Protein AF-A0A2I1HQ69-F1 (afdb_monomer)

pLDDT: mean 93.59, std 5.41, range [57.56, 98.12]

Secondary structure (DSSP, 8-state):
-----HHHHHHHHHHHHHT--TTT--SHHHHHHHHHHHHHH-TTS-HHHHHHHHHHHHHHHHHHHHHHT-S--EE-TTT--EES-SSS-HHHHHHHHHHTGGG---S-HHHHHHHHHHHHT--SGGG------GGG--S---S--

Mean predicted aligned error: 4.83 Å

Organism: NCBI:txid588596

Sequence (145 aa):
MSDIRNELVKAAINRAITSIDFNIYDDIHKIHEFKKQIILADKSLTSDEKTYAIKDLNKTYDKNKIKYNSGTKRVCENCNKECLATLYCEYCVQNYLKANFSNWTSGNNDIDNLIQKCQIETLKPDTIIEWIPYNNLQNIEYLTK

Solvent-accessible surface area (backbone atoms only — not comparable to full-atom values): 8926 Å² total; per-residue (Å²): 131,82,89,68,60,60,70,60,42,51,52,49,52,48,51,31,58,73,68,62,54,65,93,79,38,78,45,75,64,55,42,50,51,51,35,48,51,48,47,70,66,41,82,92,52,53,73,66,40,38,52,50,46,47,54,56,52,45,54,58,49,27,53,49,21,54,76,67,73,47,82,75,66,44,71,37,92,88,77,71,43,77,28,51,35,81,93,52,46,41,65,58,53,24,51,55,48,63,72,45,57,86,76,60,78,80,87,42,69,72,58,43,52,52,47,51,52,52,34,65,70,31,65,51,83,93,66,61,71,78,90,75,62,74,88,75,62,72,92,82,80,79,92,71,134

Structure (mmCIF, N/CA/C/O backbone):
data_AF-A0A2I1HQ69-F1
#
_entry.id   AF-A0A2I1HQ69-F1
#
loop_
_atom_site.group_PDB
_atom_site.id
_atom_site.type_symbol
_atom_site.label_atom_id
_atom_site.label_alt_id
_atom_site.label_comp_id
_atom_site.label_asym_id
_atom_site.label_entity_id
_atom_site.label_seq_id
_atom_site.pdbx_PDB_ins_code
_atom_site.Cartn_x
_atom_site.Cartn_y
_atom_site.Cartn_z
_atom_site.occupancy
_atom_site.B_iso_or_equiv
_atom_site.auth_seq_id
_atom_site.auth_comp_id
_atom_site.auth_asym_id
_atom_site.auth_atom_id
_atom_site.pdbx_PDB_model_num
ATOM 1 N N . MET A 1 1 ? 10.755 21.918 -4.249 1.00 57.56 1 MET A N 1
ATOM 2 C CA . MET A 1 1 ? 9.976 20.740 -4.677 1.00 57.56 1 MET A CA 1
ATOM 3 C C . MET A 1 1 ? 9.594 21.020 -6.116 1.00 57.56 1 MET A C 1
ATOM 5 O O . MET A 1 1 ? 9.030 22.081 -6.351 1.00 57.56 1 MET A O 1
ATOM 9 N N . SER A 1 2 ? 10.050 20.211 -7.070 1.00 69.38 2 SER A N 1
ATOM 10 C CA . SER A 1 2 ? 9.682 20.392 -8.478 1.00 69.38 2 SER A CA 1
ATOM 11 C C . SER A 1 2 ? 8.180 20.169 -8.643 1.00 69.38 2 SER A C 1
ATOM 13 O O . SER A 1 2 ? 7.590 19.349 -7.936 1.00 69.38 2 SER A O 1
ATOM 15 N N . ASP A 1 3 ? 7.555 20.935 -9.533 1.00 89.12 3 ASP A N 1
ATOM 16 C CA . ASP A 1 3 ? 6.141 20.764 -9.845 1.00 89.12 3 ASP A CA 1
ATOM 17 C C . ASP A 1 3 ? 5.973 19.487 -10.683 1.00 89.12 3 ASP A C 1
ATOM 19 O O . ASP A 1 3 ? 6.446 19.403 -11.820 1.00 89.12 3 ASP A O 1
ATOM 23 N N . ILE A 1 4 ? 5.397 18.444 -10.081 1.00 92.56 4 ILE A N 1
ATOM 24 C CA . ILE A 1 4 ? 5.226 17.133 -10.716 1.00 92.56 4 ILE A CA 1
ATOM 25 C C . ILE A 1 4 ? 4.009 17.203 -11.634 1.00 92.56 4 ILE A C 1
ATOM 27 O O . ILE A 1 4 ? 2.876 17.367 -11.174 1.00 92.56 4 ILE A O 1
ATOM 31 N N . ARG A 1 5 ? 4.212 16.983 -12.938 1.00 96.25 5 ARG A N 1
ATOM 32 C CA . ARG A 1 5 ? 3.113 16.941 -13.913 1.00 96.25 5 ARG A CA 1
ATOM 33 C C . ARG A 1 5 ? 2.360 15.616 -13.794 1.00 96.25 5 ARG A C 1
ATOM 35 O O . ARG A 1 5 ? 2.607 14.669 -14.541 1.00 96.25 5 ARG A O 1
ATOM 42 N N . ASN A 1 6 ? 1.423 15.551 -12.847 1.00 94.00 6 ASN A N 1
ATOM 43 C CA . ASN A 1 6 ? 0.692 14.329 -12.492 1.00 94.00 6 ASN A CA 1
ATOM 44 C C . ASN A 1 6 ? 0.037 13.631 -13.694 1.00 94.00 6 ASN A C 1
ATOM 46 O O . ASN A 1 6 ? 0.115 12.410 -13.804 1.00 94.00 6 ASN A O 1
ATOM 50 N N . GLU A 1 7 ? -0.565 14.381 -14.619 1.00 95.06 7 GLU A N 1
ATOM 51 C CA . GLU A 1 7 ? -1.196 13.796 -15.810 1.00 95.06 7 GLU A CA 1
ATOM 52 C C . GLU A 1 7 ? -0.180 13.140 -16.752 1.00 95.06 7 GLU A C 1
ATOM 54 O O . GLU A 1 7 ? -0.434 12.063 -17.293 1.00 95.06 7 GLU A O 1
ATOM 59 N N . LEU A 1 8 ? 1.015 13.724 -16.885 1.00 96.00 8 LEU A N 1
ATOM 60 C CA . LEU A 1 8 ? 2.084 13.140 -17.692 1.00 96.00 8 LEU A CA 1
ATOM 61 C C . LEU A 1 8 ? 2.619 11.852 -17.055 1.00 96.00 8 LEU A C 1
ATOM 63 O O . LEU A 1 8 ? 2.826 10.857 -17.751 1.00 96.00 8 LEU A O 1
ATOM 67 N N . VAL A 1 9 ? 2.787 11.848 -15.730 1.00 96.81 9 VAL A N 1
ATOM 68 C CA . VAL A 1 9 ? 3.202 10.653 -14.987 1.00 96.81 9 VAL A CA 1
ATOM 69 C C . VAL A 1 9 ? 2.169 9.534 -15.123 1.00 96.81 9 VAL A C 1
ATOM 71 O O . VAL A 1 9 ? 2.534 8.405 -15.457 1.00 96.81 9 VAL A O 1
ATOM 74 N N . LYS A 1 10 ? 0.879 9.835 -14.933 1.00 95.62 10 LYS A N 1
ATOM 75 C CA . LYS A 1 10 ? -0.207 8.861 -15.130 1.00 95.62 10 LYS A CA 1
ATOM 76 C C . LYS A 1 10 ? -0.203 8.303 -16.552 1.00 95.62 10 LYS A C 1
ATOM 78 O O . LYS A 1 10 ? -0.314 7.092 -16.727 1.00 95.62 10 LYS A O 1
ATOM 83 N N . ALA A 1 11 ? -0.023 9.155 -17.563 1.00 96.50 11 ALA A N 1
ATOM 84 C CA . ALA A 1 11 ? 0.062 8.720 -18.954 1.00 96.50 11 ALA A CA 1
ATOM 85 C C . ALA A 1 11 ? 1.249 7.771 -19.190 1.00 96.50 11 ALA A C 1
ATOM 87 O O . ALA A 1 11 ? 1.085 6.742 -19.845 1.00 96.50 11 ALA A O 1
ATOM 88 N N . ALA A 1 12 ? 2.422 8.065 -18.624 1.00 97.19 12 ALA A N 1
ATOM 89 C CA . ALA A 1 12 ? 3.594 7.197 -18.722 1.00 97.19 12 ALA A CA 1
ATOM 90 C C . ALA A 1 12 ? 3.381 5.838 -18.028 1.00 97.19 12 ALA A C 1
ATOM 92 O O . ALA A 1 12 ? 3.710 4.799 -18.601 1.00 97.19 12 ALA A O 1
ATOM 93 N N . ILE A 1 13 ? 2.773 5.827 -16.837 1.00 96.00 13 ILE A N 1
ATOM 94 C CA . ILE A 1 13 ? 2.405 4.592 -16.123 1.00 96.00 13 ILE A CA 1
ATOM 95 C C . ILE A 1 13 ? 1.413 3.767 -16.945 1.00 96.00 13 ILE A C 1
ATOM 97 O O . ILE A 1 13 ? 1.613 2.564 -17.113 1.00 96.00 13 ILE A O 1
ATOM 101 N N . ASN A 1 14 ? 0.383 4.403 -17.505 1.00 95.44 14 ASN A N 1
ATOM 102 C CA . ASN A 1 14 ? -0.594 3.726 -18.354 1.00 95.44 14 ASN A CA 1
ATOM 103 C C . ASN A 1 14 ? 0.072 3.110 -19.587 1.00 95.44 14 ASN A C 1
ATOM 105 O O . ASN A 1 14 ? -0.169 1.939 -19.865 1.00 95.44 14 ASN A O 1
ATOM 109 N N . ARG A 1 15 ? 0.978 3.835 -20.260 1.00 95.38 15 ARG A N 1
ATOM 110 C CA . ARG A 1 15 ? 1.776 3.283 -21.369 1.00 95.38 15 ARG A CA 1
ATOM 111 C C . ARG A 1 15 ? 2.583 2.060 -20.939 1.00 95.38 15 ARG A C 1
ATOM 113 O O . ARG A 1 15 ? 2.578 1.051 -21.635 1.00 95.38 15 ARG A O 1
ATOM 120 N N . ALA A 1 16 ? 3.253 2.123 -19.788 1.00 95.50 16 ALA A N 1
ATOM 121 C CA . ALA A 1 16 ? 4.010 0.990 -19.259 1.00 95.50 16 ALA A CA 1
ATOM 122 C C . ALA A 1 16 ? 3.119 -0.232 -18.974 1.00 95.50 16 ALA A C 1
ATOM 124 O O . ALA A 1 16 ? 3.560 -1.363 -19.156 1.00 95.50 16 ALA A O 1
ATOM 125 N N . ILE A 1 17 ? 1.869 -0.017 -18.550 1.00 92.88 17 ILE A N 1
ATOM 126 C CA . ILE A 1 17 ? 0.891 -1.085 -18.306 1.00 92.88 17 ILE A CA 1
ATOM 127 C C . ILE A 1 17 ? 0.372 -1.683 -19.618 1.00 92.88 17 ILE A C 1
ATOM 129 O O . ILE A 1 17 ? 0.306 -2.902 -19.739 1.00 92.88 17 ILE A O 1
ATOM 133 N N . THR A 1 18 ? 0.016 -0.856 -20.601 1.00 94.56 18 THR A N 1
ATOM 134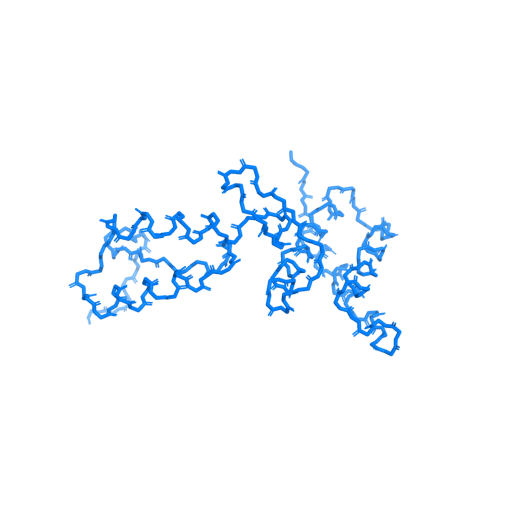 C CA . THR A 1 18 ? -0.529 -1.336 -21.882 1.00 94.56 18 THR A CA 1
ATOM 135 C C . THR A 1 18 ? 0.499 -2.081 -22.728 1.00 94.56 18 THR A C 1
ATOM 137 O O . THR A 1 18 ? 0.120 -2.888 -23.565 1.00 94.56 18 THR A O 1
ATOM 140 N N . SER A 1 19 ? 1.791 -1.830 -22.505 1.00 93.50 19 SER A N 1
ATOM 141 C CA . SER A 1 19 ? 2.892 -2.487 -23.222 1.00 93.50 19 SER A CA 1
ATOM 142 C C . SER A 1 19 ? 3.253 -3.876 -22.682 1.00 93.50 19 SER A C 1
ATOM 144 O O . SER A 1 19 ? 4.233 -4.461 -23.135 1.00 93.50 19 SER A O 1
ATOM 146 N N . ILE A 1 20 ? 2.530 -4.395 -21.686 1.00 93.25 20 ILE A N 1
ATOM 147 C CA . ILE A 1 20 ? 2.827 -5.705 -21.097 1.00 93.25 20 ILE A CA 1
ATOM 148 C C . ILE A 1 20 ? 2.340 -6.808 -22.028 1.00 93.25 20 ILE A C 1
ATOM 150 O O . ILE A 1 20 ? 1.140 -6.961 -22.246 1.00 93.25 20 ILE A O 1
ATOM 154 N N . ASP A 1 21 ? 3.276 -7.630 -22.492 1.00 90.94 21 ASP A N 1
ATOM 155 C CA . ASP A 1 21 ? 2.962 -8.937 -23.055 1.00 90.94 21 ASP A CA 1
ATOM 156 C C . ASP A 1 21 ? 2.930 -9.980 -21.931 1.00 90.94 21 ASP A C 1
ATOM 158 O O . ASP A 1 21 ? 3.966 -10.383 -21.393 1.00 90.94 21 ASP A O 1
ATOM 162 N N . PHE A 1 22 ? 1.725 -10.411 -21.563 1.00 87.56 22 PHE A N 1
ATOM 163 C CA . PHE A 1 22 ? 1.520 -11.407 -20.510 1.00 87.56 22 PHE A CA 1
ATOM 164 C C . PHE A 1 22 ? 2.012 -12.813 -20.892 1.00 87.56 22 PHE A C 1
ATOM 166 O O . PHE A 1 22 ? 2.127 -13.657 -20.008 1.00 87.56 22 PHE A O 1
ATOM 173 N N . ASN A 1 23 ? 2.349 -13.070 -22.164 1.00 84.62 23 ASN A N 1
ATOM 174 C CA . ASN A 1 23 ? 3.000 -14.320 -22.571 1.00 84.62 23 ASN A CA 1
ATOM 175 C C . ASN A 1 23 ? 4.499 -14.335 -22.225 1.00 84.62 23 ASN A C 1
ATOM 177 O O . ASN A 1 23 ? 5.087 -15.405 -22.093 1.00 84.62 23 ASN A O 1
ATOM 181 N N . ILE A 1 24 ? 5.123 -13.158 -22.092 1.00 83.31 24 ILE A N 1
ATOM 182 C CA . ILE A 1 24 ? 6.551 -12.997 -21.763 1.00 83.31 24 ILE A CA 1
ATOM 183 C C . ILE A 1 24 ? 6.734 -12.740 -20.261 1.00 83.31 24 ILE A C 1
ATOM 185 O O . ILE A 1 24 ? 7.664 -13.256 -19.637 1.00 83.31 24 ILE A O 1
ATOM 189 N N . TYR A 1 25 ? 5.850 -11.930 -19.677 1.00 85.88 25 TYR A N 1
ATOM 190 C CA . TYR A 1 25 ? 5.895 -11.532 -18.273 1.00 85.88 25 TYR A CA 1
ATOM 191 C C . TYR A 1 25 ? 4.794 -12.249 -17.484 1.00 85.88 25 TYR A C 1
ATOM 193 O O . TYR A 1 25 ? 3.724 -11.697 -17.233 1.00 85.88 25 TYR A O 1
ATOM 201 N N . ASP A 1 26 ? 5.083 -13.492 -17.108 1.00 85.88 26 ASP A N 1
ATOM 202 C CA . ASP A 1 26 ? 4.166 -14.435 -16.454 1.00 85.88 26 ASP A CA 1
ATOM 203 C C . ASP A 1 26 ? 4.067 -14.275 -14.925 1.00 85.88 26 ASP A C 1
ATOM 205 O O . ASP A 1 26 ? 3.138 -14.799 -14.310 1.00 85.88 26 ASP A O 1
ATOM 209 N N . ASP A 1 27 ? 4.983 -13.526 -14.301 1.00 92.12 27 ASP A N 1
ATOM 210 C CA . ASP A 1 27 ? 4.976 -13.265 -12.860 1.00 92.12 27 ASP A CA 1
ATOM 211 C C . ASP A 1 27 ? 5.018 -11.770 -12.494 1.00 92.12 27 ASP A C 1
ATOM 213 O O . ASP A 1 27 ? 5.451 -10.897 -13.254 1.00 92.12 27 ASP A O 1
ATOM 217 N N . ILE A 1 28 ? 4.565 -11.464 -11.274 1.00 93.44 28 ILE A N 1
ATOM 218 C CA . ILE A 1 28 ? 4.424 -10.086 -10.784 1.00 93.44 28 ILE A CA 1
ATOM 219 C C . ILE A 1 28 ? 5.757 -9.333 -10.660 1.00 93.44 28 ILE A C 1
ATOM 221 O O . ILE A 1 28 ? 5.753 -8.102 -10.714 1.00 93.44 28 ILE A O 1
ATOM 225 N N . HIS A 1 29 ? 6.876 -10.036 -10.468 1.00 95.00 29 HIS A N 1
ATOM 226 C CA . HIS A 1 29 ? 8.207 -9.453 -10.303 1.00 95.00 29 HIS A CA 1
ATOM 227 C C . HIS A 1 29 ? 8.758 -9.026 -11.660 1.00 95.00 29 HIS A C 1
ATOM 229 O O . HIS A 1 29 ? 9.184 -7.879 -11.813 1.00 95.00 29 HIS A O 1
ATOM 235 N N . LYS A 1 30 ? 8.647 -9.900 -12.667 1.00 94.69 30 LYS A N 1
ATOM 236 C CA . LYS A 1 30 ? 8.984 -9.585 -14.060 1.00 94.69 30 LYS A CA 1
ATOM 237 C C . LYS A 1 30 ? 8.143 -8.428 -14.597 1.00 94.69 30 LYS A C 1
ATOM 239 O O . LYS A 1 30 ? 8.696 -7.476 -15.145 1.00 94.69 30 LYS A O 1
ATOM 244 N N . ILE A 1 31 ? 6.825 -8.458 -14.369 1.00 94.00 31 ILE A N 1
ATOM 245 C CA . ILE A 1 31 ? 5.915 -7.367 -14.758 1.00 94.00 31 ILE A CA 1
ATOM 246 C C . ILE A 1 31 ? 6.338 -6.045 -14.106 1.00 94.00 31 ILE A C 1
ATOM 248 O O . ILE A 1 31 ? 6.342 -4.996 -14.753 1.00 94.00 31 ILE A O 1
ATOM 252 N N . HIS A 1 32 ? 6.654 -6.067 -12.810 1.00 95.69 32 HIS A N 1
ATOM 253 C CA . HIS A 1 32 ? 7.040 -4.860 -12.089 1.00 95.69 32 HIS A CA 1
ATOM 254 C C . HIS A 1 32 ? 8.354 -4.269 -12.610 1.00 95.69 32 HIS A C 1
ATOM 256 O O . HIS A 1 32 ? 8.429 -3.058 -12.834 1.00 95.69 32 HIS A O 1
ATOM 262 N N . GLU A 1 33 ? 9.360 -5.110 -12.850 1.00 95.75 33 GLU A N 1
ATOM 263 C CA . GLU A 1 33 ? 10.646 -4.655 -13.373 1.00 95.75 33 GLU A CA 1
ATOM 264 C C . GLU A 1 33 ? 10.506 -4.104 -14.795 1.00 95.75 33 GLU A C 1
ATOM 266 O O . GLU A 1 33 ? 11.000 -3.014 -15.075 1.00 95.75 33 GLU A O 1
ATOM 271 N N . PHE A 1 34 ? 9.727 -4.763 -15.659 1.00 96.12 34 PHE A N 1
ATOM 272 C CA . PHE A 1 34 ? 9.421 -4.246 -16.994 1.00 96.12 34 PHE A CA 1
ATOM 273 C C . PHE A 1 34 ? 8.798 -2.843 -16.946 1.00 96.12 34 PHE A C 1
ATOM 275 O O . PHE A 1 34 ? 9.289 -1.921 -17.602 1.00 96.12 34 PHE A O 1
ATOM 282 N N . LYS A 1 35 ? 7.767 -2.641 -16.111 1.00 96.81 35 LYS A N 1
ATOM 283 C CA . LYS A 1 35 ? 7.140 -1.319 -15.938 1.00 96.81 35 LYS A CA 1
ATOM 284 C C . LYS A 1 35 ? 8.158 -0.263 -15.509 1.00 96.81 35 LYS A C 1
ATOM 286 O O . LYS A 1 35 ? 8.146 0.843 -16.047 1.00 96.81 35 LYS A O 1
ATOM 291 N N . LYS A 1 36 ? 9.047 -0.593 -14.564 1.00 97.44 36 LYS A N 1
ATOM 292 C CA . LYS A 1 36 ? 10.112 0.318 -14.119 1.00 97.44 36 LYS A CA 1
ATOM 293 C C . LYS A 1 36 ? 11.050 0.694 -15.261 1.00 97.44 36 LYS A C 1
ATOM 295 O O . LYS A 1 36 ? 11.349 1.875 -15.407 1.00 97.44 36 LYS A O 1
ATOM 300 N N . GLN A 1 37 ? 11.471 -0.267 -16.082 1.00 97.25 37 GLN A N 1
ATOM 301 C CA . GLN A 1 37 ? 12.361 0.003 -17.214 1.00 97.25 37 GLN A CA 1
ATOM 302 C C . GLN A 1 37 ? 11.720 0.944 -18.241 1.00 97.25 37 GLN A C 1
ATOM 304 O O . GLN A 1 37 ? 12.364 1.899 -18.672 1.00 97.25 37 GLN A O 1
ATOM 309 N N . ILE A 1 38 ? 10.435 0.754 -18.562 1.00 96.75 38 ILE A N 1
ATOM 310 C CA . ILE A 1 38 ? 9.700 1.667 -19.455 1.00 96.75 38 ILE A CA 1
ATOM 311 C C . ILE A 1 38 ? 9.667 3.092 -18.888 1.00 96.75 38 ILE A C 1
ATOM 313 O O . ILE A 1 38 ? 9.979 4.043 -19.603 1.00 96.75 38 ILE A O 1
ATOM 317 N N . ILE A 1 39 ? 9.345 3.251 -17.600 1.00 97.94 39 ILE A N 1
ATOM 318 C CA . ILE A 1 39 ? 9.318 4.568 -16.942 1.00 97.94 39 ILE A CA 1
ATOM 319 C C . ILE A 1 39 ? 10.703 5.225 -16.930 1.00 97.94 39 ILE A C 1
ATOM 321 O O . ILE A 1 39 ? 10.829 6.416 -17.216 1.00 97.94 39 ILE A O 1
ATOM 325 N N . LEU A 1 40 ? 11.755 4.465 -16.621 1.00 97.88 40 LEU A N 1
ATOM 326 C CA . LEU A 1 40 ? 13.126 4.976 -16.593 1.00 97.88 40 LEU A CA 1
ATOM 327 C C . LEU A 1 40 ? 13.612 5.405 -17.983 1.00 97.88 40 LEU A C 1
ATOM 329 O O . LEU A 1 40 ? 14.315 6.415 -18.097 1.00 97.88 40 LEU A O 1
ATOM 333 N N . ALA A 1 41 ? 13.199 4.690 -19.031 1.00 97.31 41 ALA A N 1
ATOM 334 C CA . ALA A 1 41 ? 13.524 4.998 -20.419 1.00 97.31 41 ALA A CA 1
ATOM 335 C C . ALA A 1 41 ? 12.710 6.171 -21.000 1.00 97.31 41 ALA A C 1
ATOM 337 O O . ALA A 1 41 ? 13.116 6.750 -22.011 1.00 97.31 41 ALA A O 1
ATOM 338 N N . ASP A 1 42 ? 11.590 6.552 -20.377 1.00 96.88 42 ASP A N 1
ATOM 339 C CA . ASP A 1 42 ? 10.732 7.631 -20.864 1.00 96.88 42 ASP A CA 1
ATOM 340 C C . ASP A 1 42 ? 11.463 8.985 -20.803 1.00 96.88 42 ASP A C 1
ATOM 342 O O . ASP A 1 42 ? 11.791 9.505 -19.735 1.00 96.88 42 ASP A O 1
ATOM 346 N N . LYS A 1 43 ? 11.753 9.564 -21.972 1.00 96.81 43 LYS A N 1
ATOM 347 C CA . LYS A 1 43 ? 12.467 10.845 -22.098 1.00 96.81 43 LYS A CA 1
ATOM 348 C C . LYS A 1 43 ? 11.576 12.060 -21.816 1.00 96.81 43 LYS A C 1
ATOM 350 O O . LYS A 1 43 ? 12.106 13.155 -21.661 1.00 96.81 43 LYS A O 1
ATOM 355 N N . SER A 1 44 ? 10.251 11.888 -21.760 1.00 95.94 44 SER A N 1
ATOM 356 C CA . SER A 1 44 ? 9.304 12.976 -21.467 1.00 95.94 44 SER A CA 1
ATOM 357 C C . SER A 1 44 ? 9.234 13.329 -19.977 1.00 95.94 44 SER A C 1
ATOM 359 O O . SER A 1 44 ? 8.838 14.446 -19.626 1.00 95.94 44 SER A O 1
ATOM 361 N N . LEU A 1 45 ? 9.650 12.394 -19.115 1.00 97.38 45 LEU A N 1
ATOM 362 C CA . LEU A 1 45 ? 9.653 12.549 -17.666 1.00 97.38 45 LEU A CA 1
ATOM 363 C C . LEU A 1 45 ? 10.983 13.108 -17.154 1.00 97.38 45 LEU A C 1
ATOM 365 O O . LEU A 1 45 ? 12.065 12.670 -17.559 1.00 97.38 45 LEU A O 1
ATOM 369 N N . THR A 1 46 ? 10.899 14.018 -16.190 1.00 97.38 46 THR A N 1
ATOM 370 C CA . THR A 1 46 ? 12.049 14.448 -15.386 1.00 97.38 46 THR A CA 1
ATOM 371 C C . THR A 1 46 ? 12.490 13.347 -14.414 1.00 97.38 46 THR A C 1
ATOM 373 O O . THR A 1 46 ? 11.787 12.359 -14.193 1.00 97.38 46 THR A O 1
ATOM 376 N N . SER A 1 47 ? 13.662 13.508 -13.792 1.00 96.56 47 SER A N 1
ATOM 377 C CA . SER A 1 47 ? 14.141 12.568 -12.763 1.00 96.56 47 SER A CA 1
ATOM 378 C C . SER A 1 47 ? 13.180 12.458 -11.570 1.00 96.56 47 SER A C 1
ATOM 380 O O . SER A 1 47 ? 12.925 11.362 -11.063 1.00 96.56 47 SER A O 1
ATOM 382 N N . ASP A 1 48 ? 12.603 13.583 -11.148 1.00 96.69 48 ASP A N 1
ATOM 383 C CA . ASP A 1 48 ? 11.666 13.624 -10.023 1.00 96.69 48 ASP A CA 1
ATOM 384 C C . ASP A 1 48 ? 10.341 12.945 -10.383 1.00 96.69 48 ASP A C 1
ATOM 386 O O . ASP A 1 48 ? 9.804 12.160 -9.601 1.00 96.69 48 ASP A O 1
ATOM 390 N N . GLU A 1 49 ? 9.855 13.159 -11.607 1.00 97.62 49 GLU A N 1
ATOM 391 C CA . GLU A 1 49 ? 8.654 12.502 -12.127 1.00 97.62 49 GLU A CA 1
ATOM 392 C C . GLU A 1 49 ? 8.837 10.987 -12.257 1.00 97.62 49 GLU A C 1
ATOM 394 O O . GLU A 1 49 ? 7.940 10.229 -11.889 1.00 97.62 49 GLU A O 1
ATOM 399 N N . LYS A 1 50 ? 10.011 10.523 -12.708 1.00 97.81 50 LYS A N 1
ATOM 400 C CA . LYS A 1 50 ? 10.354 9.090 -12.735 1.00 97.81 50 LYS A CA 1
ATOM 401 C C . LYS A 1 50 ? 10.369 8.497 -11.335 1.00 97.81 50 LYS A C 1
ATOM 403 O O . LYS A 1 50 ? 9.802 7.430 -11.110 1.00 97.81 50 LYS A O 1
ATOM 408 N N . THR A 1 51 ? 10.979 9.201 -10.385 1.00 96.81 51 THR A N 1
ATOM 409 C CA . THR A 1 51 ? 11.031 8.775 -8.982 1.00 96.81 51 THR A CA 1
ATOM 410 C C . THR A 1 51 ? 9.626 8.662 -8.395 1.00 96.81 51 THR A C 1
ATOM 412 O O . THR A 1 51 ? 9.296 7.658 -7.762 1.00 96.81 51 THR A O 1
ATOM 415 N N . TYR A 1 52 ? 8.768 9.651 -8.657 1.00 96.00 52 TYR A N 1
ATOM 416 C CA . TYR A 1 52 ? 7.371 9.632 -8.237 1.00 96.00 52 TYR A CA 1
ATOM 417 C C . TY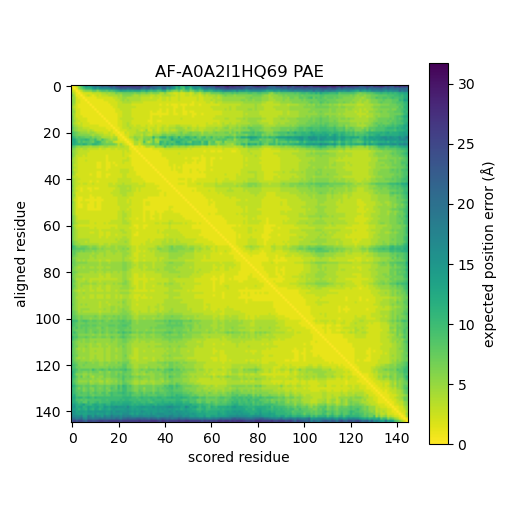R A 1 52 ? 6.596 8.471 -8.876 1.00 96.00 52 TYR A C 1
ATOM 419 O O . TYR A 1 52 ? 5.929 7.718 -8.167 1.00 96.00 52 TYR A O 1
ATOM 427 N N . ALA A 1 53 ? 6.738 8.269 -10.188 1.00 97.06 53 ALA A N 1
ATOM 428 C CA . ALA A 1 53 ? 6.085 7.183 -10.915 1.00 97.06 53 ALA A CA 1
ATOM 429 C C . ALA A 1 53 ? 6.490 5.801 -10.378 1.00 97.06 53 ALA A C 1
ATOM 431 O O . ALA A 1 53 ? 5.640 4.944 -10.140 1.00 97.06 53 ALA A O 1
ATOM 432 N N . ILE A 1 54 ? 7.786 5.589 -10.125 1.00 97.31 54 ILE A N 1
ATOM 433 C CA . ILE A 1 54 ? 8.305 4.339 -9.553 1.00 97.31 54 ILE A CA 1
ATOM 434 C C . ILE A 1 54 ? 7.788 4.141 -8.130 1.00 97.31 54 ILE A C 1
ATOM 436 O O . ILE A 1 54 ? 7.379 3.034 -7.780 1.00 97.31 54 ILE A O 1
ATOM 440 N N . LYS A 1 55 ? 7.755 5.199 -7.309 1.00 95.19 55 LYS A N 1
ATOM 441 C CA . LYS A 1 55 ? 7.172 5.133 -5.964 1.00 95.19 55 LYS A CA 1
ATOM 442 C C . LYS A 1 55 ? 5.707 4.704 -6.022 1.00 95.19 55 LYS A C 1
ATOM 444 O O . LYS A 1 55 ? 5.290 3.898 -5.195 1.00 95.19 55 LYS A O 1
ATOM 449 N N . ASP A 1 56 ? 4.942 5.197 -6.990 1.00 93.94 56 ASP A N 1
ATOM 450 C CA . ASP A 1 56 ? 3.544 4.808 -7.159 1.00 93.94 56 ASP A CA 1
ATOM 451 C C . ASP A 1 56 ? 3.386 3.349 -7.629 1.00 93.94 56 ASP A C 1
ATOM 453 O O . ASP A 1 56 ? 2.634 2.580 -7.023 1.00 93.94 56 ASP A O 1
ATOM 457 N N . LEU A 1 57 ? 4.190 2.908 -8.606 1.00 95.00 57 LEU A N 1
ATOM 458 C CA . LEU A 1 57 ? 4.256 1.500 -9.025 1.00 95.00 57 LEU A CA 1
ATOM 459 C C . LEU A 1 57 ? 4.612 0.561 -7.862 1.00 95.00 57 LEU A C 1
ATOM 461 O O . LEU A 1 57 ? 4.020 -0.516 -7.728 1.00 95.00 57 LEU A O 1
ATOM 465 N N . ASN A 1 58 ? 5.549 0.975 -7.006 1.00 95.06 58 ASN A N 1
ATOM 466 C CA . ASN A 1 58 ? 5.990 0.210 -5.843 1.00 95.06 58 ASN A CA 1
ATOM 467 C C . ASN A 1 58 ? 4.857 -0.022 -4.833 1.00 95.06 58 ASN A C 1
ATOM 469 O O . ASN A 1 58 ? 4.821 -1.091 -4.234 1.00 95.06 58 ASN A O 1
ATOM 473 N N . LYS A 1 59 ? 3.888 0.897 -4.683 1.00 92.62 59 LYS A N 1
ATOM 474 C CA . LYS A 1 59 ? 2.731 0.682 -3.787 1.00 92.62 59 LYS A CA 1
ATOM 475 C C . LYS A 1 59 ? 1.916 -0.541 -4.204 1.00 92.62 59 LYS A C 1
ATOM 477 O O . LYS A 1 59 ? 1.560 -1.381 -3.379 1.00 92.62 59 LYS A O 1
ATOM 482 N N . THR A 1 60 ? 1.627 -0.655 -5.501 1.00 91.44 60 THR A N 1
ATOM 483 C CA . THR A 1 60 ? 0.878 -1.798 -6.045 1.00 91.44 60 THR A CA 1
ATOM 484 C C . THR A 1 60 ? 1.707 -3.076 -5.979 1.00 91.44 60 THR A C 1
ATOM 486 O O . THR A 1 60 ? 1.184 -4.142 -5.653 1.00 91.44 60 THR A O 1
ATOM 489 N N . TYR A 1 61 ? 3.004 -2.975 -6.264 1.00 94.94 61 TYR A N 1
ATOM 490 C CA . TYR A 1 61 ? 3.912 -4.111 -6.189 1.00 94.94 61 TYR A CA 1
ATOM 491 C C . TYR A 1 61 ? 4.044 -4.661 -4.765 1.00 94.94 61 TYR A C 1
ATOM 493 O O . TYR A 1 61 ? 3.887 -5.863 -4.573 1.00 94.94 61 TYR A O 1
ATOM 501 N N . ASP A 1 62 ? 4.228 -3.799 -3.763 1.00 95.50 62 ASP A N 1
ATOM 502 C CA . ASP A 1 62 ? 4.274 -4.180 -2.349 1.00 95.50 62 ASP A CA 1
ATOM 503 C C . ASP A 1 62 ? 2.983 -4.872 -1.905 1.00 95.50 62 ASP A C 1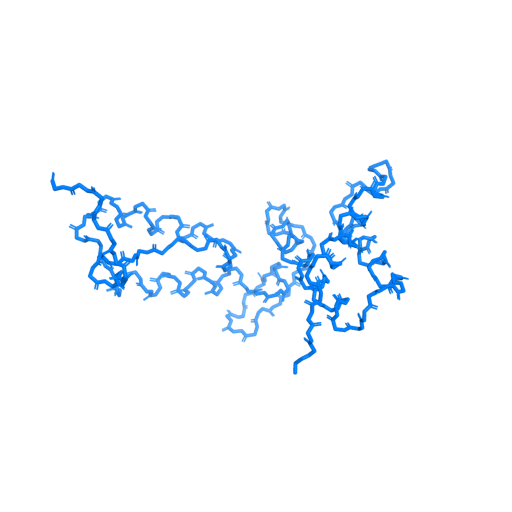
ATOM 505 O O . ASP A 1 62 ? 3.035 -5.956 -1.322 1.00 95.50 62 ASP A O 1
ATOM 509 N N . LYS A 1 63 ? 1.821 -4.319 -2.279 1.00 92.50 63 LYS A N 1
ATOM 510 C CA . LYS A 1 63 ? 0.521 -4.962 -2.039 1.00 92.50 63 LYS A CA 1
ATOM 511 C C . LYS A 1 63 ? 0.466 -6.372 -2.634 1.00 92.50 63 LYS A C 1
ATOM 513 O O . LYS A 1 63 ? -0.002 -7.296 -1.972 1.00 92.50 63 LYS A O 1
ATOM 518 N N . ASN A 1 64 ? 0.916 -6.546 -3.876 1.00 93.75 64 ASN A N 1
ATOM 519 C CA . ASN A 1 64 ? 0.893 -7.845 -4.548 1.00 93.75 64 ASN A CA 1
ATOM 520 C C . ASN A 1 64 ? 1.876 -8.836 -3.918 1.00 93.75 64 ASN A C 1
ATOM 522 O O . ASN A 1 64 ? 1.502 -9.991 -3.731 1.00 93.75 64 ASN A O 1
ATOM 526 N N . LYS A 1 65 ? 3.082 -8.397 -3.534 1.00 96.12 65 LYS A N 1
ATOM 527 C CA . LYS A 1 65 ? 4.038 -9.238 -2.801 1.00 96.12 65 LYS A CA 1
ATOM 528 C C . LYS A 1 65 ? 3.413 -9.795 -1.530 1.00 96.12 65 LYS A C 1
ATOM 530 O O . LYS A 1 65 ? 3.453 -11.003 -1.333 1.00 96.12 65 LYS A O 1
ATOM 535 N N . ILE A 1 66 ? 2.775 -8.943 -0.722 1.00 94.81 66 ILE A N 1
ATOM 536 C CA . ILE A 1 66 ? 2.096 -9.375 0.507 1.00 94.81 66 ILE A CA 1
ATOM 537 C C . ILE A 1 66 ? 0.940 -10.329 0.180 1.00 94.81 66 ILE A C 1
ATOM 539 O O . ILE A 1 66 ? 0.861 -11.411 0.753 1.00 94.81 66 ILE A O 1
ATOM 543 N N . LYS A 1 67 ? 0.065 -9.964 -0.770 1.00 93.25 67 LYS A N 1
ATOM 544 C CA . LYS A 1 67 ? -1.114 -10.767 -1.141 1.00 93.25 67 LYS A CA 1
ATOM 545 C C . LYS A 1 67 ? -0.746 -12.180 -1.600 1.00 93.25 67 LYS A C 1
ATOM 547 O O . LYS A 1 67 ? -1.432 -13.130 -1.241 1.00 93.25 67 LYS A O 1
ATOM 552 N N . TYR A 1 68 ? 0.296 -12.306 -2.417 1.00 93.94 68 TYR A N 1
ATOM 553 C CA . TYR A 1 68 ? 0.740 -13.587 -2.970 1.00 93.94 68 TYR A CA 1
ATOM 554 C C . TYR A 1 68 ? 1.866 -14.233 -2.156 1.00 93.94 68 TYR A C 1
ATOM 556 O O . TYR A 1 68 ? 2.370 -15.275 -2.559 1.00 93.94 68 TYR A O 1
ATOM 564 N N . ASN A 1 69 ? 2.266 -13.621 -1.033 1.00 94.31 69 ASN A N 1
ATOM 565 C CA . ASN A 1 69 ? 3.405 -14.031 -0.211 1.00 94.31 69 ASN A CA 1
ATOM 566 C C . ASN A 1 69 ? 4.656 -14.351 -1.055 1.00 94.31 69 ASN A C 1
ATOM 568 O O . ASN A 1 69 ? 5.288 -15.393 -0.892 1.00 94.31 69 ASN A O 1
ATOM 572 N N . SER A 1 70 ? 4.971 -13.463 -2.001 1.00 95.06 70 SER A N 1
ATOM 573 C CA . SER A 1 70 ? 6.001 -13.681 -3.021 1.00 95.06 70 SER A CA 1
ATOM 574 C C . SER A 1 70 ? 7.037 -12.560 -3.048 1.00 95.06 70 SER A C 1
ATOM 576 O O . SER A 1 70 ? 6.711 -11.387 -2.854 1.00 95.06 70 SER A O 1
ATOM 578 N N . GLY A 1 71 ? 8.281 -12.914 -3.372 1.00 94.38 71 GLY A N 1
ATOM 579 C CA . GLY A 1 71 ? 9.414 -11.997 -3.477 1.00 94.38 71 GLY A CA 1
ATOM 580 C C . GLY A 1 71 ? 10.308 -11.976 -2.240 1.00 94.38 71 GLY A C 1
ATOM 581 O O . GLY A 1 71 ? 10.101 -12.697 -1.265 1.00 94.38 71 GLY A O 1
ATOM 582 N N . THR A 1 72 ? 11.339 -11.139 -2.299 1.00 94.00 72 THR A N 1
ATOM 583 C CA . THR A 1 72 ? 12.337 -11.028 -1.234 1.00 94.00 72 THR A CA 1
ATOM 584 C C . THR A 1 72 ? 11.756 -10.327 -0.012 1.00 94.00 72 THR A C 1
ATOM 586 O O . THR A 1 72 ? 11.268 -9.198 -0.109 1.00 94.00 72 THR A O 1
ATOM 589 N N . LYS A 1 73 ? 11.856 -10.983 1.145 1.00 96.44 73 LYS A N 1
ATOM 590 C CA . LYS A 1 73 ? 11.574 -10.369 2.442 1.00 96.44 73 LYS A CA 1
ATOM 591 C C . LYS A 1 73 ? 12.758 -9.527 2.904 1.00 96.44 73 LYS A C 1
ATOM 593 O O . LYS A 1 73 ? 13.908 -9.835 2.599 1.00 96.44 73 LYS A O 1
ATOM 598 N N . ARG A 1 74 ? 12.478 -8.488 3.681 1.00 96.31 74 ARG A N 1
ATOM 599 C CA . ARG A 1 74 ? 13.484 -7.690 4.391 1.00 96.31 74 ARG A CA 1
ATOM 600 C C . ARG A 1 74 ? 13.182 -7.699 5.879 1.00 96.31 74 ARG A C 1
ATOM 602 O O . ARG A 1 74 ? 12.023 -7.798 6.269 1.00 96.31 74 ARG A O 1
ATOM 609 N N . VAL A 1 75 ? 14.199 -7.531 6.711 1.00 98.12 75 VAL A N 1
ATOM 610 C CA . VAL A 1 75 ? 13.982 -7.278 8.137 1.00 98.12 75 VAL A CA 1
ATOM 611 C C . VAL A 1 75 ? 13.601 -5.810 8.304 1.00 98.12 75 VAL A C 1
ATOM 613 O O . VAL A 1 75 ? 14.308 -4.922 7.830 1.00 98.12 75 VAL A O 1
ATOM 616 N N . CYS A 1 76 ? 12.458 -5.547 8.933 1.00 97.50 76 CYS A N 1
ATOM 617 C CA . CYS A 1 76 ? 12.042 -4.190 9.261 1.00 97.50 76 CYS A CA 1
ATOM 618 C C . CYS A 1 76 ? 12.874 -3.644 10.423 1.00 97.50 76 CYS A C 1
ATOM 620 O O . CYS A 1 76 ? 12.896 -4.252 11.491 1.00 97.50 76 CYS A O 1
ATOM 622 N N . GLU A 1 77 ? 13.465 -2.460 10.256 1.00 96.50 77 GLU A N 1
ATOM 623 C CA . GLU A 1 77 ? 14.294 -1.826 11.286 1.00 96.50 77 GLU A CA 1
ATOM 624 C C . GLU A 1 77 ? 13.521 -1.394 12.545 1.00 96.50 77 GLU A C 1
ATOM 626 O O . GLU A 1 77 ? 14.118 -1.192 13.595 1.00 96.50 77 GLU A O 1
ATOM 631 N N . ASN A 1 78 ? 12.193 -1.257 12.455 1.00 96.19 78 ASN A N 1
ATOM 632 C CA . ASN A 1 78 ? 11.366 -0.783 13.565 1.00 96.19 78 ASN A CA 1
ATOM 633 C C . ASN A 1 78 ? 10.804 -1.922 14.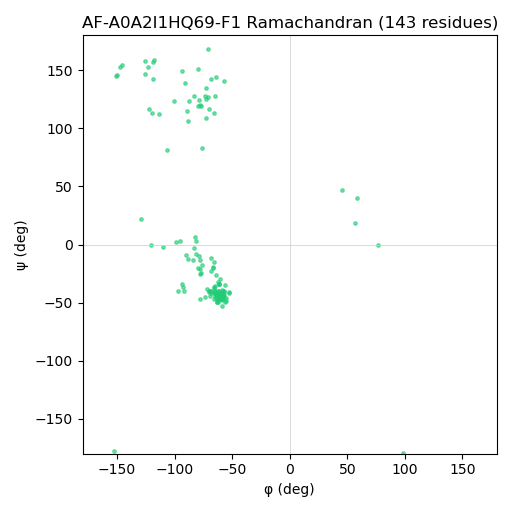431 1.00 96.19 78 ASN A C 1
ATOM 635 O O . ASN A 1 78 ? 10.664 -1.773 15.639 1.00 96.19 78 ASN A O 1
ATOM 639 N N . CYS A 1 79 ? 10.437 -3.058 13.827 1.00 96.81 79 CYS A N 1
ATOM 640 C CA . CYS A 1 79 ? 9.811 -4.170 14.557 1.00 96.81 79 CYS A CA 1
ATOM 641 C C . CYS A 1 79 ? 10.585 -5.490 14.495 1.00 96.81 79 CYS A C 1
ATOM 643 O O . CYS A 1 79 ? 10.120 -6.476 15.064 1.00 96.81 79 CYS A O 1
ATOM 645 N N . ASN A 1 80 ? 11.728 -5.524 13.803 1.00 97.44 80 ASN A N 1
ATOM 646 C CA . ASN A 1 80 ? 12.606 -6.688 13.641 1.00 97.44 80 ASN A CA 1
ATOM 647 C C . ASN A 1 80 ? 11.930 -7.938 13.046 1.00 97.44 80 ASN A C 1
ATOM 649 O O . ASN A 1 80 ? 12.457 -9.042 13.160 1.00 97.44 80 ASN A O 1
ATOM 653 N N . LYS A 1 81 ? 10.769 -7.785 12.396 1.00 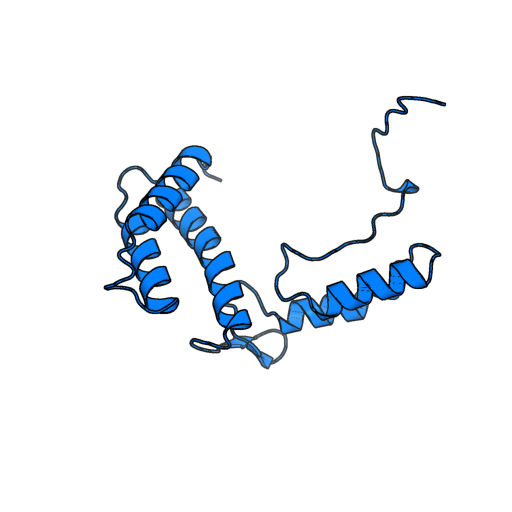96.69 81 LYS A N 1
ATOM 654 C CA . LYS A 1 81 ? 10.095 -8.863 11.660 1.00 96.69 81 LYS A CA 1
ATOM 655 C C . LYS A 1 81 ? 10.496 -8.845 10.193 1.00 96.69 81 LYS A C 1
ATOM 657 O O . LYS A 1 81 ? 10.723 -7.778 9.622 1.00 96.69 81 LYS A O 1
ATOM 662 N N . GLU A 1 82 ? 10.515 -10.021 9.577 1.00 97.56 82 GLU A N 1
ATOM 663 C CA . GLU A 1 82 ? 10.605 -10.138 8.125 1.00 97.56 82 GLU A CA 1
ATOM 664 C C . GLU A 1 82 ? 9.301 -9.672 7.478 1.00 97.56 82 GLU A C 1
ATOM 666 O O . GLU A 1 82 ? 8.260 -10.288 7.693 1.00 97.56 82 GLU A O 1
ATOM 671 N N . CYS A 1 83 ? 9.357 -8.612 6.679 1.00 96.62 83 CYS A N 1
ATOM 672 C CA . CYS A 1 83 ? 8.228 -8.069 5.933 1.00 96.62 83 CYS A CA 1
ATOM 673 C C . CYS A 1 83 ? 8.482 -8.106 4.422 1.00 96.62 83 CYS A C 1
ATOM 675 O O . CYS A 1 83 ? 9.627 -8.154 3.961 1.00 96.62 83 CYS A O 1
ATOM 677 N N . LEU A 1 84 ? 7.402 -8.098 3.642 1.00 97.06 84 LEU A N 1
ATOM 678 C CA . LEU A 1 84 ? 7.457 -8.160 2.179 1.00 97.06 84 LEU A CA 1
ATOM 679 C C . LEU A 1 84 ? 7.445 -6.778 1.531 1.00 97.06 84 LEU A C 1
ATOM 681 O O . LEU A 1 84 ? 8.069 -6.597 0.482 1.00 97.06 84 LEU A O 1
ATOM 685 N N . ALA A 1 85 ? 6.742 -5.803 2.114 1.00 95.94 85 ALA A N 1
ATOM 686 C CA . ALA A 1 85 ? 6.693 -4.457 1.554 1.00 95.94 85 ALA A CA 1
ATOM 687 C C . ALA A 1 85 ? 8.047 -3.742 1.659 1.00 95.94 85 ALA A C 1
ATOM 689 O O . ALA A 1 85 ? 8.778 -3.848 2.646 1.00 95.94 85 ALA A O 1
ATOM 690 N N . THR A 1 86 ? 8.386 -2.976 0.625 1.00 93.94 86 THR A N 1
ATOM 691 C CA . THR A 1 86 ? 9.603 -2.164 0.570 1.00 93.94 86 THR A CA 1
ATOM 692 C C . THR A 1 86 ? 9.345 -0.751 1.086 1.00 93.94 86 THR A C 1
ATOM 694 O O . THR A 1 86 ? 10.175 -0.213 1.810 1.00 93.94 86 THR A O 1
ATOM 697 N N . LEU A 1 87 ? 8.195 -0.156 0.757 1.00 93.88 87 LEU A N 1
ATOM 698 C CA . LEU A 1 87 ? 7.856 1.225 1.119 1.00 93.88 87 LEU A CA 1
ATOM 699 C C . LEU A 1 87 ? 7.374 1.390 2.565 1.00 93.88 87 LEU A C 1
ATOM 701 O O . LEU A 1 87 ? 7.377 2.498 3.093 1.00 93.88 87 LEU A O 1
ATOM 705 N N . TYR A 1 88 ? 6.915 0.309 3.186 1.00 94.69 88 TYR A N 1
ATOM 706 C CA . TYR A 1 88 ? 6.398 0.289 4.551 1.00 94.69 88 TYR A CA 1
ATOM 707 C C . TYR A 1 88 ? 6.612 -1.107 5.155 1.00 94.69 88 TYR A C 1
ATOM 709 O O . TYR A 1 88 ? 7.226 -1.973 4.533 1.00 94.69 88 TYR A O 1
ATOM 717 N N . CYS A 1 89 ? 6.147 -1.323 6.384 1.00 96.38 89 CYS A N 1
ATOM 718 C CA . CYS A 1 89 ? 6.097 -2.643 7.008 1.00 96.38 89 CYS A CA 1
ATOM 719 C C . CYS A 1 89 ? 4.650 -2.952 7.394 1.00 96.38 89 CYS A C 1
ATOM 721 O O . CYS A 1 89 ? 4.072 -2.247 8.225 1.00 96.3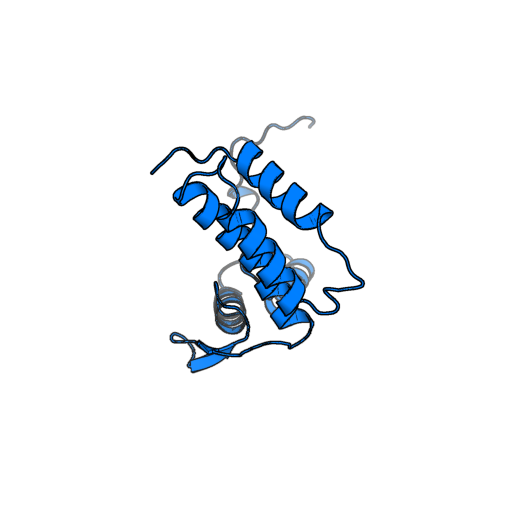8 89 CYS A O 1
ATOM 723 N N . GLU A 1 90 ? 4.066 -3.989 6.793 1.00 95.12 90 GLU A N 1
ATOM 724 C CA . GLU A 1 90 ? 2.677 -4.402 7.021 1.00 95.12 90 GLU A CA 1
ATOM 725 C C . GLU A 1 90 ? 2.397 -4.687 8.505 1.00 95.12 90 GLU A C 1
ATOM 727 O O . GLU A 1 90 ? 1.350 -4.305 9.024 1.00 95.12 90 GLU A O 1
ATOM 732 N N . TYR A 1 91 ? 3.374 -5.232 9.236 1.00 95.62 91 TYR A N 1
ATOM 733 C CA . TYR A 1 91 ? 3.249 -5.461 10.676 1.00 95.62 91 TYR A CA 1
ATOM 734 C C . TYR A 1 91 ? 3.287 -4.173 11.495 1.00 95.62 91 TYR A C 1
ATOM 736 O O . TYR A 1 91 ? 2.560 -4.057 12.478 1.00 95.62 91 TYR A O 1
ATOM 744 N N . CYS A 1 92 ? 4.125 -3.200 11.123 1.00 95.94 92 CYS A N 1
ATOM 745 C CA . CYS A 1 92 ? 4.163 -1.916 11.825 1.00 95.94 92 CYS A CA 1
ATOM 746 C C . CYS A 1 92 ? 2.845 -1.161 11.664 1.00 95.94 92 CYS A C 1
ATOM 748 O O . CYS A 1 92 ? 2.362 -0.602 12.644 1.00 95.94 92 CYS A O 1
ATOM 750 N N . VAL A 1 93 ? 2.249 -1.198 10.467 1.00 94.88 93 VAL A N 1
ATOM 751 C CA . VAL A 1 93 ? 0.926 -0.609 10.210 1.00 94.88 93 VAL A CA 1
ATOM 752 C C . VAL A 1 93 ? -0.118 -1.244 11.129 1.00 94.88 93 VAL A C 1
ATOM 754 O O . VAL A 1 93 ? -0.777 -0.538 11.885 1.00 94.88 93 VAL A O 1
ATOM 757 N N . GLN A 1 94 ? -0.212 -2.575 11.149 1.00 94.06 94 GLN A N 1
ATOM 758 C CA . GLN A 1 94 ? -1.173 -3.278 12.006 1.00 94.06 94 GLN A CA 1
ATOM 759 C C . GLN A 1 94 ? -0.942 -3.024 13.500 1.00 94.06 94 GLN A C 1
ATOM 761 O O . GLN A 1 94 ? -1.900 -2.836 14.247 1.00 94.06 94 GLN A O 1
ATOM 766 N N . ASN A 1 95 ? 0.316 -3.020 13.949 1.00 94.56 95 ASN A N 1
ATOM 767 C CA . ASN A 1 95 ? 0.656 -2.759 15.347 1.00 94.56 95 ASN A CA 1
ATOM 768 C C . ASN A 1 95 ? 0.272 -1.336 15.759 1.00 94.56 95 ASN A C 1
ATOM 770 O O . ASN A 1 95 ? -0.292 -1.151 16.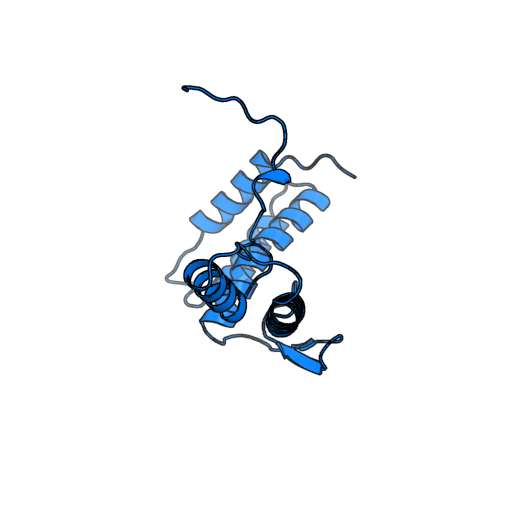834 1.00 94.56 95 ASN A O 1
ATOM 774 N N . TYR A 1 96 ? 0.546 -0.350 14.901 1.00 94.62 96 TYR A N 1
ATOM 775 C CA . TYR A 1 96 ? 0.148 1.035 15.132 1.00 94.62 96 TYR A CA 1
ATOM 776 C C . TYR A 1 96 ? -1.372 1.157 15.255 1.00 94.62 96 TYR A C 1
ATOM 778 O O . TYR A 1 96 ? -1.859 1.765 16.203 1.00 94.62 96 TYR A O 1
ATOM 786 N N . LEU A 1 97 ? -2.128 0.536 14.348 1.00 95.25 97 LEU A N 1
ATOM 787 C CA . LEU A 1 97 ? -3.590 0.582 14.390 1.00 95.25 97 LEU A CA 1
ATOM 788 C C . LEU A 1 97 ? -4.135 -0.056 15.670 1.00 95.25 97 LEU A C 1
ATOM 790 O O . LEU A 1 97 ? -4.891 0.590 16.388 1.00 95.25 97 LEU A O 1
ATOM 794 N N . LYS A 1 98 ? -3.676 -1.267 16.012 1.00 94.56 98 LYS A N 1
ATOM 795 C CA . LYS A 1 98 ? -4.081 -1.975 17.239 1.00 94.56 98 LYS A CA 1
ATOM 796 C C . LYS A 1 98 ? -3.805 -1.168 18.505 1.00 94.56 98 LYS A C 1
ATOM 798 O O . LYS A 1 98 ? -4.637 -1.149 19.405 1.00 94.56 98 LYS A O 1
ATOM 803 N N . ALA A 1 99 ? -2.664 -0.482 18.570 1.00 95.31 99 ALA A N 1
ATOM 804 C CA . ALA A 1 99 ? -2.320 0.372 19.706 1.00 95.31 99 ALA A CA 1
ATOM 805 C C . ALA A 1 99 ? -3.240 1.601 19.844 1.00 95.31 99 ALA A C 1
ATOM 807 O O . ALA A 1 99 ? -3.329 2.169 20.927 1.00 95.31 99 ALA A O 1
ATOM 808 N N . ASN A 1 100 ? -3.929 2.005 18.771 1.00 94.88 100 ASN A N 1
ATOM 809 C CA . ASN A 1 100 ? -4.829 3.157 18.750 1.00 94.88 100 ASN A CA 1
ATOM 810 C C . ASN A 1 100 ? -6.316 2.795 18.905 1.00 94.88 100 ASN A C 1
ATOM 812 O O . ASN A 1 100 ? -7.149 3.698 18.879 1.00 94.88 100 ASN A O 1
ATOM 816 N N . PHE A 1 101 ? -6.681 1.520 19.088 1.00 94.75 101 PHE A N 1
ATOM 817 C CA . PHE A 1 101 ? -8.092 1.117 19.209 1.00 94.75 101 PHE A CA 1
ATOM 818 C C . PHE A 1 101 ? -8.809 1.757 20.401 1.00 94.75 101 PHE A C 1
ATOM 820 O O . PHE A 1 101 ? -10.003 2.009 20.323 1.00 94.75 101 PHE A O 1
ATOM 827 N N . SER A 1 102 ? -8.093 2.069 21.483 1.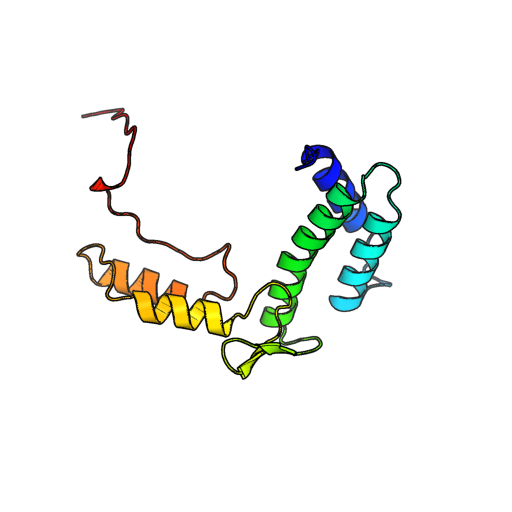00 93.69 102 SER A N 1
ATOM 828 C CA . SER A 1 102 ? -8.657 2.765 22.646 1.00 93.69 102 SER A CA 1
ATOM 829 C C . SER A 1 102 ? -8.753 4.284 22.481 1.00 93.69 102 SER A C 1
ATOM 831 O O . SER A 1 102 ? -9.313 4.948 23.349 1.00 93.69 102 SER A O 1
ATOM 833 N N . ASN A 1 103 ? -8.180 4.853 21.415 1.00 94.19 103 ASN A N 1
ATOM 834 C CA . ASN A 1 103 ? -8.056 6.306 21.251 1.00 94.19 103 ASN A CA 1
ATOM 835 C C . ASN A 1 103 ? -9.257 6.933 20.535 1.00 94.19 103 ASN A C 1
ATOM 837 O O . ASN A 1 103 ? -9.369 8.156 20.479 1.00 94.19 103 ASN A O 1
ATOM 841 N N . TRP A 1 104 ? -10.153 6.116 19.988 1.00 94.38 104 TRP A N 1
ATOM 842 C CA . TRP A 1 104 ? -11.378 6.567 19.348 1.00 94.38 104 TRP A CA 1
ATOM 843 C C . TRP A 1 104 ? -12.496 5.551 19.590 1.00 94.38 104 TRP A C 1
ATOM 845 O O . TRP A 1 104 ? -12.255 4.367 19.802 1.00 94.38 104 TRP A O 1
ATOM 855 N N . THR A 1 105 ? -13.733 6.030 19.551 1.00 94.25 105 THR A N 1
ATOM 856 C CA . THR A 1 105 ? -14.947 5.209 19.527 1.00 94.25 105 THR A CA 1
ATOM 857 C C . THR A 1 105 ? -16.020 5.981 18.770 1.00 94.25 105 THR A C 1
ATOM 859 O O . THR A 1 105 ? -16.067 7.216 18.824 1.00 94.25 105 THR A O 1
ATOM 862 N N . SER A 1 106 ? -16.877 5.270 18.046 1.00 94.19 106 SER A N 1
ATOM 863 C CA . SER A 1 106 ? -18.098 5.835 17.466 1.00 94.19 106 SER A CA 1
ATOM 864 C C . SER A 1 106 ? -19.236 5.972 18.478 1.00 94.19 106 SER A C 1
ATOM 866 O O . SER A 1 106 ? -20.255 6.588 18.171 1.00 94.19 106 SER A O 1
ATOM 868 N N . GLY A 1 107 ? -19.088 5.393 19.674 1.00 94.62 107 GLY A N 1
ATOM 869 C CA . GLY A 1 107 ? -20.180 5.180 20.624 1.00 94.62 107 GLY A CA 1
ATOM 870 C C . GLY A 1 107 ? -21.095 4.006 20.248 1.00 94.62 107 GLY A C 1
ATOM 871 O O . GLY A 1 107 ? -22.038 3.716 20.982 1.00 94.62 107 GLY A O 1
ATOM 872 N N . ASN A 1 108 ? -20.828 3.320 19.130 1.00 96.38 108 ASN A N 1
ATOM 873 C CA . ASN A 1 108 ? -21.536 2.126 18.690 1.00 96.38 108 ASN A CA 1
ATOM 874 C C . ASN A 1 108 ? -20.559 0.945 18.586 1.00 96.38 108 ASN A C 1
ATOM 876 O O . ASN A 1 108 ? -19.688 0.906 17.717 1.00 96.38 108 ASN A O 1
ATOM 880 N N . ASN A 1 109 ? -20.751 -0.051 19.453 1.00 97.06 109 ASN A N 1
ATOM 881 C CA . ASN A 1 109 ? -19.862 -1.209 19.534 1.00 97.06 109 ASN A CA 1
ATOM 882 C C . ASN A 1 109 ? -19.804 -2.022 18.231 1.00 97.06 109 ASN A C 1
ATOM 884 O O . ASN A 1 109 ? -18.747 -2.551 17.904 1.00 97.06 109 ASN A O 1
ATOM 888 N N . ASP A 1 110 ? -20.899 -2.126 17.473 1.00 97.75 110 ASP A N 1
ATOM 889 C CA . ASP A 1 110 ? -20.916 -2.893 16.221 1.00 97.75 110 ASP A CA 1
ATOM 890 C C . ASP A 1 110 ? -20.084 -2.203 15.132 1.00 97.75 110 ASP A C 1
ATOM 892 O O . ASP A 1 110 ? -19.325 -2.861 14.414 1.00 97.75 110 ASP A O 1
ATOM 896 N N . ILE A 1 111 ? -20.175 -0.871 15.046 1.00 95.81 111 ILE A N 1
ATOM 897 C CA . ILE A 1 111 ? -19.363 -0.056 14.131 1.00 95.81 111 ILE A CA 1
ATOM 898 C C . ILE A 1 111 ? -17.888 -0.118 14.533 1.00 95.81 111 ILE A C 1
ATOM 900 O O . ILE A 1 111 ? -17.032 -0.362 13.680 1.00 95.81 111 ILE A O 1
ATOM 904 N N . ASP A 1 112 ? -17.587 0.044 15.822 1.00 96.88 112 ASP A N 1
ATOM 905 C CA . ASP A 1 112 ? -16.215 -0.007 16.333 1.00 96.88 112 ASP A CA 1
ATOM 906 C C . ASP A 1 112 ? -15.577 -1.372 16.049 1.00 96.88 112 ASP A C 1
ATO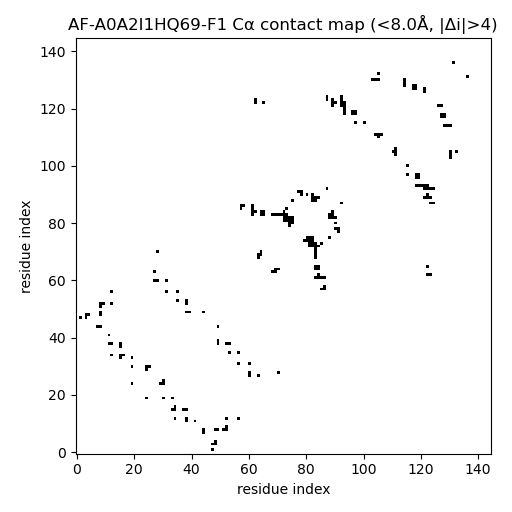M 908 O O . ASP A 1 112 ? -14.473 -1.440 15.505 1.00 96.88 112 ASP A O 1
ATOM 912 N N . ASN A 1 113 ? -16.304 -2.462 16.319 1.00 97.00 113 ASN A N 1
ATOM 913 C CA . ASN A 1 113 ? -15.855 -3.824 16.037 1.00 97.00 113 ASN A CA 1
ATOM 914 C C . ASN A 1 113 ? -15.590 -4.045 14.540 1.00 97.00 113 ASN A C 1
ATOM 916 O O . ASN A 1 113 ? -14.583 -4.661 14.175 1.00 97.00 113 ASN A O 1
ATOM 920 N N . LEU A 1 114 ? -16.466 -3.539 13.663 1.00 96.69 114 LEU A N 1
ATOM 921 C CA . LEU A 1 114 ? -16.286 -3.639 12.214 1.00 96.69 114 LEU A CA 1
ATOM 922 C C . LEU A 1 114 ? -15.025 -2.897 11.753 1.00 96.69 114 LEU A C 1
ATOM 924 O O . LEU A 1 114 ? -14.206 -3.467 11.029 1.00 96.69 114 LEU A O 1
ATOM 928 N N . ILE A 1 115 ? -14.845 -1.647 12.186 1.00 96.62 115 ILE A N 1
ATOM 929 C CA . ILE A 1 115 ? -13.689 -0.827 11.803 1.00 96.62 115 ILE A CA 1
ATOM 930 C C . ILE A 1 115 ? -12.392 -1.447 12.334 1.00 96.62 115 ILE A C 1
ATOM 932 O O . ILE A 1 115 ? -11.442 -1.605 11.565 1.00 96.62 115 ILE A O 1
ATOM 936 N N . GLN A 1 116 ? -12.348 -1.868 13.603 1.00 96.62 116 GLN A N 1
ATOM 937 C CA . GLN A 1 116 ? -11.172 -2.523 14.184 1.00 96.62 116 GLN A CA 1
ATOM 938 C C . GLN A 1 116 ? -10.815 -3.811 13.433 1.00 96.62 116 GLN A C 1
ATOM 940 O O . GLN A 1 116 ? -9.643 -4.031 13.127 1.00 96.62 116 GLN A O 1
ATOM 945 N N . LYS A 1 117 ? -11.803 -4.638 13.056 1.00 96.25 117 LYS A N 1
ATOM 946 C CA . LYS A 1 117 ? -11.565 -5.841 12.241 1.00 96.25 117 LYS A CA 1
ATOM 947 C C . LYS A 1 117 ? -10.916 -5.495 10.897 1.00 96.25 117 LYS A C 1
ATOM 949 O O . LYS A 1 117 ? -9.895 -6.086 10.545 1.00 96.25 117 LYS A O 1
ATOM 954 N N . CYS A 1 118 ? -11.441 -4.498 10.186 1.00 95.31 118 CYS A N 1
ATOM 955 C CA . CYS A 1 118 ? -10.849 -4.020 8.935 1.00 95.31 118 CYS A CA 1
ATOM 956 C C . CYS A 1 118 ? -9.420 -3.478 9.134 1.00 95.31 118 CYS A C 1
ATOM 958 O O . CYS A 1 118 ? -8.531 -3.738 8.320 1.00 95.31 118 CYS A O 1
ATOM 960 N N . GLN A 1 119 ? -9.164 -2.756 10.228 1.00 95.81 119 GLN A N 1
ATOM 961 C CA . GLN A 1 119 ? -7.836 -2.237 10.567 1.00 95.81 119 GLN A CA 1
ATOM 962 C C . GLN A 1 119 ? -6.828 -3.360 10.882 1.00 95.81 119 GLN A C 1
ATOM 964 O O . GLN A 1 119 ? -5.673 -3.268 10.467 1.00 95.81 119 GLN A O 1
ATOM 969 N N . ILE A 1 120 ? -7.243 -4.452 11.542 1.00 93.94 120 ILE A N 1
ATOM 970 C CA . ILE A 1 120 ? -6.389 -5.635 11.788 1.00 93.94 120 ILE A CA 1
ATOM 971 C C . ILE A 1 120 ? -5.962 -6.290 10.471 1.00 93.94 120 ILE A C 1
ATOM 973 O O . ILE A 1 120 ? -4.817 -6.722 10.341 1.00 93.94 120 ILE A O 1
ATOM 977 N N . GLU A 1 121 ? -6.875 -6.360 9.506 1.00 91.38 121 GLU A N 1
ATOM 978 C CA . GLU A 1 121 ? -6.640 -6.958 8.189 1.00 91.38 121 GLU A CA 1
ATOM 979 C C . GLU A 1 121 ? -5.955 -5.989 7.209 1.00 91.38 121 GLU A C 1
ATOM 981 O O . GLU A 1 121 ? -5.603 -6.371 6.092 1.00 91.38 121 GLU A O 1
ATOM 986 N N . THR A 1 122 ? -5.712 -4.736 7.610 1.00 91.44 122 THR A N 1
ATOM 987 C CA . THR A 1 122 ? -5.088 -3.743 6.738 1.00 91.44 122 THR A CA 1
ATOM 988 C C . THR A 1 122 ? -3.612 -4.066 6.519 1.00 91.44 122 THR A C 1
ATOM 990 O O . THR A 1 122 ? -2.831 -4.228 7.455 1.00 91.44 122 THR A O 1
ATOM 993 N N . LEU A 1 123 ? -3.223 -4.135 5.245 1.00 86.75 123 LEU A N 1
ATOM 994 C CA . LEU A 1 123 ? -1.865 -4.480 4.814 1.00 86.75 123 LEU A CA 1
ATOM 995 C C . LEU A 1 123 ? -1.103 -3.302 4.213 1.00 86.75 123 LEU A C 1
ATOM 997 O O . LEU A 1 123 ? 0.038 -3.487 3.804 1.00 86.75 123 LEU A O 1
ATOM 1001 N N . LYS A 1 124 ? -1.717 -2.121 4.087 1.00 90.81 124 LYS A N 1
ATOM 1002 C CA . LYS A 1 124 ? -1.081 -0.944 3.487 1.00 90.81 124 LYS A CA 1
ATOM 1003 C C . LYS A 1 124 ? -1.634 0.368 4.060 1.00 90.81 124 LYS A C 1
ATOM 1005 O O . LYS A 1 124 ? -2.830 0.427 4.344 1.00 90.81 124 LYS A O 1
ATOM 1010 N N . PRO A 1 125 ? -0.800 1.415 4.204 1.00 90.69 125 PRO A N 1
ATOM 1011 C CA . PRO A 1 125 ? -1.223 2.676 4.816 1.00 90.69 125 PRO A CA 1
ATOM 1012 C C . PRO A 1 125 ? -2.363 3.400 4.086 1.00 90.69 125 PRO A C 1
ATOM 1014 O O . PRO A 1 125 ? -3.202 4.028 4.712 1.00 90.69 125 PRO A O 1
ATOM 1017 N N . ASP A 1 126 ? -2.420 3.308 2.760 1.00 89.31 126 ASP A N 1
ATOM 1018 C CA . ASP A 1 126 ? -3.369 4.049 1.920 1.00 89.31 126 ASP A CA 1
ATOM 1019 C C . ASP A 1 126 ? -4.763 3.396 1.819 1.00 89.31 126 ASP A C 1
ATOM 1021 O O . ASP A 1 126 ? -5.590 3.839 1.028 1.00 89.31 126 ASP A O 1
ATOM 1025 N N . THR A 1 127 ? -5.033 2.332 2.584 1.00 90.00 127 THR A N 1
ATOM 1026 C CA . THR A 1 127 ? -6.382 1.736 2.724 1.00 90.00 127 THR A CA 1
ATOM 1027 C C . THR A 1 127 ? -6.799 1.539 4.172 1.00 90.00 127 THR A C 1
ATOM 1029 O O . THR A 1 127 ? -7.637 0.687 4.459 1.00 90.00 127 THR A O 1
ATOM 1032 N N . ILE A 1 128 ? -6.197 2.285 5.093 1.00 93.31 128 ILE A N 1
ATOM 1033 C CA . ILE A 1 128 ? -6.652 2.300 6.478 1.00 93.31 128 ILE A CA 1
ATOM 1034 C C . ILE A 1 128 ? -8.059 2.905 6.505 1.00 93.31 128 ILE A C 1
ATOM 1036 O O . ILE A 1 128 ? -8.291 3.982 5.962 1.00 93.31 128 ILE A O 1
ATOM 1040 N N . ILE A 1 129 ? -9.000 2.192 7.123 1.00 92.94 129 ILE A N 1
ATOM 1041 C CA . ILE A 1 129 ? -10.323 2.733 7.439 1.00 92.94 129 ILE A CA 1
ATOM 1042 C C . ILE A 1 129 ? -10.195 3.510 8.744 1.00 92.94 129 ILE A C 1
ATOM 1044 O O . ILE A 1 129 ? -9.701 2.964 9.729 1.00 92.94 129 ILE A O 1
ATOM 1048 N N . GLU A 1 130 ? -10.647 4.758 8.758 1.00 90.69 130 GLU A N 1
ATOM 1049 C CA . GLU A 1 130 ? -10.601 5.631 9.930 1.00 90.69 130 GLU A CA 1
ATOM 1050 C C . GLU A 1 130 ? -12.010 6.042 10.353 1.00 90.69 130 GLU A C 1
ATOM 1052 O O . GLU A 1 130 ? -12.880 6.298 9.517 1.00 90.69 130 GLU A O 1
ATOM 1057 N N . TRP A 1 131 ? -12.228 6.118 11.665 1.00 92.38 131 TRP A N 1
ATOM 1058 C CA . TRP A 1 131 ? -13.417 6.744 12.225 1.00 92.38 131 TRP A CA 1
ATOM 1059 C C . TRP A 1 131 ? -13.174 8.243 12.396 1.00 92.38 131 TRP A C 1
ATOM 1061 O O . TRP A 1 131 ? -12.246 8.649 13.096 1.00 92.38 131 TRP A O 1
ATOM 1071 N N . ILE A 1 132 ? -14.035 9.064 11.794 1.00 90.81 132 ILE A N 1
ATOM 1072 C CA . ILE A 1 132 ? -14.012 10.519 11.951 1.00 90.81 132 ILE A CA 1
ATOM 1073 C C . ILE A 1 132 ? -15.291 10.933 12.686 1.00 90.81 132 ILE A C 1
ATOM 1075 O O . ILE A 1 132 ? -16.379 10.813 12.119 1.00 90.81 132 ILE A O 1
ATOM 1079 N N . PRO A 1 133 ? -15.195 11.424 13.936 1.00 89.81 133 PRO A N 1
ATOM 1080 C CA . PRO A 1 133 ? -16.348 11.938 14.661 1.00 89.81 133 PRO A CA 1
ATOM 1081 C C . PRO A 1 133 ? -17.038 13.064 13.892 1.00 89.81 133 PRO A C 1
ATOM 1083 O O . PRO A 1 133 ? -16.371 13.949 13.356 1.00 89.81 133 PRO A O 1
ATOM 1086 N N . TYR A 1 134 ? -18.372 13.086 13.911 1.00 87.44 134 TYR A N 1
ATOM 1087 C CA . TYR A 1 134 ? -19.161 14.122 13.235 1.00 87.44 134 TYR A CA 1
ATOM 1088 C C . TYR A 1 134 ? -18.733 15.545 13.627 1.00 87.44 134 TYR A C 1
ATOM 1090 O O . TYR A 1 134 ? -18.586 16.411 12.773 1.00 87.44 134 TYR A O 1
ATOM 1098 N N . ASN A 1 135 ? -18.443 15.762 14.913 1.00 89.25 135 ASN A N 1
ATOM 1099 C CA . ASN A 1 135 ? -18.016 17.061 15.442 1.00 89.25 135 ASN A CA 1
ATOM 1100 C C . ASN A 1 135 ? -16.651 17.534 14.908 1.00 89.25 135 ASN A C 1
ATOM 1102 O O . ASN A 1 135 ? -16.319 18.706 15.065 1.00 89.25 135 ASN A O 1
ATOM 1106 N N . ASN A 1 136 ? -15.862 16.646 14.293 1.00 90.81 136 ASN A N 1
ATOM 1107 C CA . ASN A 1 136 ? -14.590 16.998 13.662 1.00 90.81 136 ASN A CA 1
ATOM 1108 C C . ASN A 1 136 ? -14.768 17.433 12.201 1.00 90.81 136 ASN A C 1
ATOM 1110 O O . ASN A 1 136 ? -13.828 17.961 11.605 1.00 90.81 136 ASN A O 1
ATOM 1114 N N . LEU A 1 137 ? -15.943 17.205 11.608 1.00 92.12 137 LEU A N 1
ATOM 1115 C CA . LEU A 1 137 ? -16.239 17.652 10.256 1.00 92.12 137 LEU A CA 1
ATOM 1116 C C . LEU A 1 137 ? -16.425 19.176 10.253 1.00 92.12 137 LEU A C 1
ATOM 1118 O O . LEU A 1 137 ? -17.107 19.746 11.101 1.00 92.12 137 LEU A O 1
ATOM 1122 N N . GLN A 1 138 ? -15.809 19.842 9.281 1.00 92.75 138 GLN A N 1
ATOM 1123 C CA . GLN A 1 138 ? -15.881 21.292 9.092 1.00 92.75 138 GLN A CA 1
ATOM 1124 C C . GLN A 1 138 ? -16.531 21.605 7.743 1.00 92.75 138 GLN A C 1
ATOM 1126 O O . GLN A 1 138 ? -16.512 20.771 6.841 1.00 92.75 138 GLN A O 1
ATOM 1131 N N . ASN A 1 139 ? -17.068 22.820 7.591 1.00 93.00 139 ASN A N 1
ATOM 1132 C CA . ASN A 1 139 ? -17.709 23.285 6.352 1.00 93.00 139 ASN A CA 1
ATOM 1133 C C . ASN A 1 139 ? -18.889 22.401 5.902 1.00 93.00 139 ASN A C 1
ATOM 1135 O O . ASN A 1 139 ? -19.050 22.115 4.718 1.00 93.00 139 ASN A O 1
ATOM 1139 N N . ILE A 1 140 ? -19.705 21.952 6.859 1.00 90.31 140 ILE A N 1
ATOM 1140 C CA . ILE A 1 140 ? -20.901 21.152 6.584 1.00 90.31 140 ILE A CA 1
ATOM 1141 C C . ILE A 1 140 ? -22.019 22.077 6.087 1.00 90.31 140 ILE A C 1
ATOM 1143 O O . ILE A 1 140 ? -22.449 22.976 6.812 1.00 90.31 140 ILE A O 1
ATOM 1147 N N . GLU A 1 141 ? -22.512 21.832 4.875 1.00 90.88 141 GLU A N 1
ATOM 1148 C CA . GLU A 1 141 ? -23.720 22.457 4.332 1.00 90.88 141 GLU A CA 1
ATOM 1149 C C . GLU A 1 141 ? -24.901 21.485 4.452 1.00 90.88 141 GLU A C 1
ATOM 1151 O O . GLU A 1 141 ? -24.851 20.358 3.957 1.00 90.88 141 GLU A O 1
ATOM 1156 N N . TYR A 1 142 ? -25.973 21.912 5.121 1.00 87.50 142 TYR A N 1
ATOM 1157 C CA . TYR A 1 142 ? -27.194 21.117 5.247 1.00 87.50 142 TYR A CA 1
ATOM 1158 C C . TYR A 1 142 ? -28.129 21.428 4.081 1.00 87.50 142 TYR A C 1
ATOM 1160 O O . TYR A 1 142 ? -28.640 22.540 3.971 1.00 87.50 142 TYR A O 1
ATOM 1168 N N . LEU A 1 143 ? -28.376 20.433 3.229 1.00 89.31 143 LEU A N 1
ATOM 1169 C CA . LEU A 1 143 ? -29.227 20.592 2.045 1.00 89.31 143 LEU A CA 1
ATOM 1170 C C . LEU A 1 143 ? -30.727 20.582 2.380 1.00 89.31 143 LEU A C 1
ATOM 1172 O O . LEU A 1 143 ? -31.529 21.159 1.649 1.00 89.31 143 LEU A O 1
ATOM 1176 N N . THR A 1 144 ? -31.117 19.945 3.485 1.00 83.94 144 THR A N 1
ATOM 1177 C CA . THR A 1 144 ? -32.507 19.847 3.951 1.00 83.94 144 THR A CA 1
ATOM 1178 C C . THR A 1 144 ? -32.557 19.817 5.477 1.00 83.94 144 THR A C 1
ATOM 1180 O O . THR A 1 144 ? -31.606 19.364 6.117 1.00 83.94 144 THR A O 1
ATOM 1183 N N . LYS A 1 145 ? -33.668 20.285 6.053 1.00 62.53 145 LYS A N 1
ATOM 1184 C CA . LYS A 1 145 ? -34.004 20.101 7.472 1.00 62.53 145 LYS A CA 1
ATOM 1185 C C . LYS A 1 145 ? -34.851 18.857 7.675 1.00 62.53 145 LYS A C 1
ATOM 1187 O O . LYS A 1 145 ? -35.702 18.604 6.796 1.00 62.53 145 LYS A O 1
#

Foldseek 3Di:
DDDAPVVVLVVQLVVLVVPDDCVVQVDLVSSLVSSLVSLVPDPVDDPVSSVVSNVVSLQVSLVVCVVVVDDDWDQDPPPRDTASRDVDRQVVQLVVLVVCLVVDDPVDPVVSVVLNVVSNVDRHPVPRDDDDHPVNDPPDDDPDD

Nearest PDB structures (foldseek):
  8j24-assembly1_D  TM=4.864E-01  e=7.676E+00  Homo sapiens
  2npm-assembly1_A  TM=3.396E-01  e=6.868E+00  Cryptosporidium parvum

Radius of gyration: 19.69 Å; Cα contacts (8 Å, |Δi|>4): 130; chains: 1; bounding box: 48×38×46 Å